Protein AF-A0A969X7M2-F1 (afdb_monomer_lite)

Foldseek 3Di:
DEFEAQPDPVVVCNVVVVCVVCVVLVHDDDYDHHFDPARDQVLLLVLLVCCLVVVDQEYEQPDDPRSLVSRVLSVLSSKDDDGSVCVPDDPSRDPPDDNHDYPYDDDVVCPPPVVVVVVVVSVVVVVD

Structure (mmCIF, N/CA/C/O backbone):
data_AF-A0A969X7M2-F1
#
_entry.id   AF-A0A969X7M2-F1
#
loop_
_atom_site.group_PDB
_atom_site.id
_atom_site.type_symbol
_atom_site.label_atom_id
_atom_site.label_alt_id
_atom_site.label_comp_id
_atom_site.label_asym_id
_atom_site.label_entity_id
_atom_site.label_seq_id
_atom_site.pdbx_PDB_ins_code
_atom_site.Cartn_x
_atom_site.Cartn_y
_atom_site.Cartn_z
_atom_site.occupancy
_atom_site.B_iso_or_equiv
_atom_site.auth_seq_id
_atom_site.auth_comp_id
_atom_site.auth_asym_id
_atom_site.auth_atom_id
_atom_site.pdbx_PDB_model_num
ATOM 1 N N . MET A 1 1 ? -7.667 -1.467 0.906 1.00 85.69 1 MET A N 1
ATOM 2 C CA . MET A 1 1 ? -6.517 -2.030 1.641 1.00 85.69 1 MET A CA 1
ATOM 3 C C . MET A 1 1 ? -5.677 -0.898 2.202 1.00 85.69 1 MET A C 1
ATOM 5 O O . MET A 1 1 ? -5.460 0.082 1.501 1.00 85.69 1 MET A O 1
ATOM 9 N N . VAL A 1 2 ? -5.231 -1.025 3.446 1.00 88.19 2 VAL A N 1
ATOM 10 C CA . VAL A 1 2 ? -4.268 -0.118 4.080 1.00 88.19 2 VAL A CA 1
ATOM 11 C C . VAL A 1 2 ? -2.876 -0.738 3.963 1.00 88.19 2 VAL A C 1
ATOM 13 O O . VAL A 1 2 ? -2.719 -1.923 4.238 1.00 88.19 2 VAL A O 1
ATOM 16 N N . ILE A 1 3 ? -1.888 0.043 3.538 1.00 88.81 3 ILE A N 1
ATOM 17 C CA . ILE A 1 3 ? -0.476 -0.336 3.436 1.00 88.81 3 ILE A CA 1
ATOM 18 C C . ILE A 1 3 ? 0.299 0.521 4.435 1.00 88.81 3 ILE A C 1
ATOM 20 O O . ILE A 1 3 ? 0.235 1.747 4.368 1.00 88.81 3 ILE A O 1
ATOM 24 N N . THR A 1 4 ? 0.993 -0.117 5.371 1.00 88.50 4 THR A N 1
ATOM 25 C CA . THR A 1 4 ? 1.705 0.528 6.481 1.00 88.50 4 THR A CA 1
ATOM 26 C C . THR A 1 4 ? 2.977 -0.240 6.820 1.00 88.50 4 THR A C 1
ATOM 28 O O . THR A 1 4 ? 3.152 -1.384 6.405 1.00 88.50 4 THR A O 1
ATOM 31 N N . ASP A 1 5 ? 3.858 0.370 7.601 1.00 86.56 5 ASP A N 1
ATOM 32 C CA . ASP A 1 5 ? 5.013 -0.303 8.178 1.00 86.56 5 ASP A CA 1
ATOM 33 C C . ASP A 1 5 ? 4.655 -1.035 9.486 1.00 86.56 5 ASP A C 1
ATOM 35 O O . ASP A 1 5 ? 3.642 -0.755 10.140 1.00 86.56 5 ASP A O 1
ATOM 39 N N . LYS A 1 6 ? 5.513 -1.984 9.872 1.00 73.81 6 LYS A N 1
ATOM 40 C CA . LYS A 1 6 ? 5.299 -2.902 11.006 1.00 73.81 6 LYS A CA 1
ATOM 41 C C . LYS A 1 6 ? 5.373 -2.214 12.373 1.00 73.81 6 LYS A C 1
ATOM 43 O O . LYS A 1 6 ? 4.859 -2.760 13.348 1.00 73.81 6 LYS A O 1
ATOM 48 N N . LYS A 1 7 ? 6.074 -1.078 12.482 1.00 66.75 7 LYS A N 1
ATOM 49 C CA . LYS A 1 7 ? 6.522 -0.516 13.770 1.00 66.75 7 LYS A CA 1
ATOM 50 C C . LYS A 1 7 ? 5.889 0.836 14.115 1.00 66.75 7 LYS A C 1
ATOM 52 O O . LYS A 1 7 ? 5.645 1.083 15.290 1.00 66.75 7 LYS A O 1
ATOM 57 N N . GLY A 1 8 ? 5.618 1.690 13.136 1.00 59.59 8 GLY A N 1
ATOM 58 C CA . GLY A 1 8 ? 5.380 3.119 13.331 1.00 59.59 8 GLY A CA 1
ATOM 59 C C . GLY A 1 8 ? 3.956 3.500 13.731 1.00 59.59 8 GLY A C 1
ATOM 60 O O . GLY A 1 8 ? 3.783 4.362 14.585 1.00 59.59 8 GLY A O 1
ATOM 61 N N . LEU A 1 9 ? 2.927 2.870 13.150 1.00 61.94 9 LEU A N 1
ATOM 62 C CA . LEU A 1 9 ? 1.533 3.347 13.296 1.00 61.94 9 LEU A CA 1
ATOM 63 C C . LEU A 1 9 ? 0.588 2.382 13.990 1.00 61.94 9 LEU A C 1
ATOM 65 O O . LEU A 1 9 ? -0.378 2.827 14.611 1.00 61.94 9 LEU A O 1
ATOM 69 N N . ILE A 1 10 ? 0.883 1.083 13.934 1.00 60.16 10 ILE A N 1
ATOM 70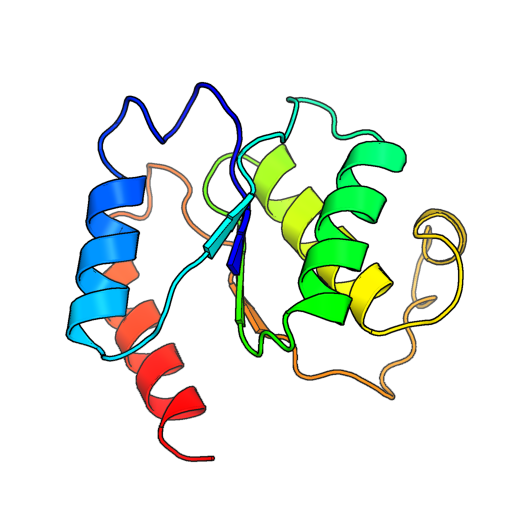 C CA . ILE A 1 10 ? 0.144 0.073 14.701 1.00 60.16 10 ILE A CA 1
ATOM 71 C C . ILE A 1 10 ? 0.320 0.343 16.201 1.00 60.16 10 ILE A C 1
ATOM 73 O O . ILE A 1 10 ? -0.641 0.284 16.956 1.00 60.16 10 ILE A O 1
ATOM 77 N N . GLN A 1 11 ? 1.523 0.740 16.632 1.00 56.41 11 GLN A N 1
ATOM 78 C CA . GLN A 1 11 ? 1.790 1.085 18.034 1.00 56.41 11 GLN A CA 1
ATOM 79 C C . GLN A 1 11 ? 1.201 2.441 18.454 1.00 56.41 11 GLN A C 1
ATOM 81 O O . GLN A 1 11 ? 1.004 2.676 19.642 1.00 56.41 11 GLN A O 1
ATOM 86 N N . ALA A 1 12 ? 0.905 3.325 17.498 1.00 64.31 12 ALA A N 1
ATOM 87 C CA . ALA A 1 12 ? 0.387 4.666 17.762 1.00 64.31 12 ALA A CA 1
ATOM 88 C C . ALA A 1 12 ? -1.154 4.733 17.839 1.00 64.31 12 ALA A C 1
ATOM 90 O O . ALA A 1 12 ? -1.695 5.817 18.039 1.00 64.31 12 ALA A O 1
ATOM 91 N N . GLY A 1 13 ? -1.877 3.620 17.632 1.00 70.31 13 GLY A N 1
ATOM 92 C CA . GLY A 1 13 ? -3.354 3.579 17.632 1.00 70.31 13 GLY A CA 1
ATOM 93 C C . GLY A 1 13 ? -4.019 4.292 16.441 1.00 70.31 13 GLY A C 1
ATOM 94 O O . GLY A 1 13 ? -5.246 4.399 16.355 1.00 70.31 13 GLY A O 1
ATOM 95 N N . ILE A 1 14 ? -3.220 4.784 15.490 1.00 76.81 14 ILE A N 1
ATOM 96 C CA . ILE A 1 14 ? -3.713 5.501 14.306 1.00 76.81 14 ILE A CA 1
ATOM 97 C C . ILE A 1 14 ? -4.367 4.520 13.331 1.00 76.81 14 ILE A C 1
ATOM 99 O O . ILE A 1 14 ? -5.404 4.841 12.750 1.00 76.81 14 ILE A O 1
ATOM 103 N N . LEU A 1 15 ? -3.804 3.313 13.183 1.00 79.62 15 LEU A N 1
ATOM 104 C CA . LEU A 1 15 ? -4.416 2.267 12.363 1.00 79.62 15 LEU A CA 1
ATOM 105 C C . LEU A 1 15 ? -5.824 1.932 12.869 1.00 79.62 15 LEU A C 1
ATOM 107 O O . LEU A 1 15 ? -6.757 1.919 12.072 1.00 79.62 15 LEU A O 1
ATOM 111 N N . ASP A 1 16 ? -5.987 1.755 14.180 1.00 81.94 16 ASP A N 1
ATOM 112 C CA . ASP A 1 16 ? -7.280 1.431 14.789 1.00 81.94 16 ASP A CA 1
ATOM 113 C C . ASP A 1 16 ? -8.316 2.530 14.539 1.00 81.94 16 ASP A C 1
ATOM 115 O O . ASP A 1 16 ? -9.474 2.239 14.236 1.00 81.94 16 ASP A O 1
ATOM 119 N N . THR A 1 17 ? -7.896 3.797 14.600 1.00 81.31 17 THR A N 1
ATOM 120 C CA . THR A 1 17 ? -8.762 4.949 14.305 1.00 81.31 17 THR A CA 1
ATOM 121 C C . THR A 1 17 ? -9.227 4.935 12.846 1.00 81.31 17 THR A C 1
ATOM 123 O O . THR A 1 17 ? -10.416 5.094 12.565 1.00 81.31 17 THR A O 1
ATOM 126 N N . VAL A 1 18 ? -8.302 4.708 11.908 1.00 80.06 18 VAL A N 1
ATOM 127 C CA . VAL A 1 18 ? -8.607 4.632 10.471 1.00 80.06 18 VAL A CA 1
ATOM 128 C C . VAL A 1 18 ? -9.507 3.436 10.163 1.00 80.06 18 VAL A C 1
ATOM 130 O O . VAL A 1 18 ? -10.500 3.583 9.451 1.00 80.06 18 VAL A O 1
ATOM 133 N N . GLU A 1 19 ? -9.198 2.260 10.708 1.00 82.12 19 GLU A N 1
ATOM 134 C CA . GLU A 1 19 ? -10.023 1.068 10.531 1.00 82.12 19 GLU A CA 1
ATOM 135 C C . GLU A 1 19 ? -11.427 1.253 11.092 1.00 82.12 19 GLU A C 1
ATOM 137 O O . GLU A 1 19 ? -12.390 0.856 10.442 1.00 82.12 19 GLU A O 1
ATOM 142 N N . SER A 1 20 ? -11.548 1.837 12.285 1.00 84.19 20 SER A N 1
ATOM 143 C CA . SER A 1 20 ? -12.842 2.064 12.931 1.00 84.19 20 SER A CA 1
ATOM 144 C C . SER A 1 20 ? -13.690 3.025 12.108 1.00 84.19 20 SER A C 1
ATOM 146 O O . SER A 1 20 ? -14.827 2.697 11.787 1.00 84.19 20 SER A O 1
ATOM 148 N N . SER A 1 21 ? -13.113 4.141 11.653 1.00 81.69 21 SER A N 1
ATOM 149 C CA . SER A 1 21 ? -13.818 5.105 10.800 1.00 81.69 21 SER A CA 1
ATOM 150 C C . SER A 1 21 ? -14.280 4.486 9.473 1.00 81.69 21 SER A C 1
ATOM 152 O O . SER A 1 21 ? -15.409 4.707 9.034 1.00 81.69 21 SER A O 1
ATOM 154 N N . LEU A 1 22 ? -13.444 3.654 8.844 1.00 80.62 22 LEU A N 1
ATOM 155 C CA . LEU A 1 22 ? -13.815 2.942 7.617 1.00 80.62 22 LEU A CA 1
ATOM 156 C C . LEU A 1 22 ? -14.900 1.885 7.867 1.00 80.62 22 LEU A C 1
ATOM 158 O O . LEU A 1 22 ? -15.835 1.780 7.073 1.00 80.62 22 LEU A O 1
ATOM 162 N N . LYS A 1 23 ? -14.819 1.142 8.977 1.00 84.12 23 LYS A N 1
ATOM 163 C CA . LYS A 1 23 ? -15.842 0.167 9.386 1.00 84.12 23 LYS A CA 1
ATOM 164 C C . LYS A 1 23 ? -17.182 0.848 9.673 1.00 84.12 23 LYS A C 1
ATOM 166 O O . LYS A 1 23 ? -18.209 0.346 9.226 1.00 84.12 23 LYS A O 1
ATOM 171 N N . GLU A 1 24 ? -17.181 1.999 10.346 1.00 85.62 24 GLU A N 1
ATOM 172 C CA . GLU A 1 24 ? -18.378 2.820 10.585 1.00 85.62 24 GLU A CA 1
ATOM 173 C C . GLU A 1 24 ? -19.017 3.308 9.278 1.00 85.62 24 GLU A C 1
ATOM 175 O O . GLU A 1 24 ? -20.240 3.343 9.160 1.00 85.62 24 GLU A O 1
ATOM 180 N N . ALA A 1 25 ? -18.204 3.606 8.262 1.00 82.12 25 ALA A N 1
ATOM 181 C CA . ALA A 1 25 ? -18.670 3.933 6.916 1.00 82.12 25 ALA A CA 1
ATOM 182 C C . ALA A 1 25 ? -19.120 2.703 6.093 1.00 82.12 25 ALA A C 1
ATOM 184 O O . ALA A 1 25 ? -19.465 2.845 4.919 1.00 82.12 25 ALA A O 1
ATOM 185 N N . GLY A 1 26 ? -19.105 1.495 6.669 1.00 84.69 26 GLY A N 1
ATOM 186 C CA . GLY A 1 26 ? -19.482 0.251 5.990 1.00 84.69 26 GLY A CA 1
ATOM 187 C C . GLY A 1 26 ? -18.430 -0.277 5.008 1.00 84.69 26 GLY A C 1
ATOM 188 O O . GLY A 1 26 ? -18.744 -1.107 4.154 1.00 84.69 26 GLY A O 1
ATOM 189 N N . ILE A 1 27 ? -17.184 0.192 5.101 1.00 81.75 27 ILE A N 1
ATOM 190 C CA . ILE A 1 27 ? -16.086 -0.193 4.212 1.00 81.75 27 ILE A CA 1
ATOM 191 C C . ILE A 1 27 ? -15.239 -1.270 4.896 1.00 81.75 27 ILE A C 1
ATOM 193 O O . ILE A 1 27 ? -14.627 -1.037 5.937 1.00 81.75 27 ILE A O 1
ATOM 197 N N . ALA A 1 28 ? -15.161 -2.455 4.288 1.00 83.75 28 ALA A N 1
ATOM 198 C CA . ALA A 1 28 ? -14.272 -3.517 4.752 1.00 83.75 28 ALA A CA 1
ATOM 199 C C . ALA A 1 28 ? -12.798 -3.143 4.517 1.00 83.75 28 ALA A C 1
ATOM 201 O O . ALA A 1 28 ? -12.418 -2.685 3.434 1.00 83.75 28 ALA A O 1
ATOM 202 N N . VAL A 1 29 ? -11.960 -3.366 5.531 1.00 83.69 29 VAL A N 1
ATOM 203 C CA . VAL A 1 29 ? -10.539 -3.003 5.510 1.00 83.69 29 VAL A CA 1
ATOM 204 C C . VAL A 1 29 ? -9.673 -4.235 5.726 1.00 83.69 29 VAL A C 1
ATOM 206 O O . VAL A 1 29 ? -9.876 -4.998 6.664 1.00 83.69 29 VAL A O 1
ATOM 209 N N . ASN A 1 30 ? -8.670 -4.384 4.865 1.00 90.06 30 ASN A N 1
ATOM 210 C CA . ASN A 1 30 ? -7.560 -5.313 5.032 1.00 90.06 30 ASN A CA 1
ATOM 211 C C . ASN A 1 30 ? -6.265 -4.513 5.122 1.00 90.06 30 ASN A C 1
ATOM 213 O O . ASN A 1 30 ? -6.142 -3.478 4.455 1.00 90.06 30 ASN A O 1
ATOM 217 N N . VAL A 1 31 ? -5.303 -5.022 5.886 1.00 89.19 31 VAL A N 1
ATOM 218 C CA . VAL A 1 31 ? -4.030 -4.352 6.158 1.00 89.19 31 VAL A CA 1
ATOM 219 C C . VAL A 1 31 ? -2.869 -5.181 5.622 1.00 89.19 31 VAL A C 1
ATOM 221 O O . VAL A 1 31 ? -2.808 -6.390 5.830 1.00 89.19 31 VAL A O 1
ATOM 224 N N . PHE A 1 32 ? -1.940 -4.507 4.955 1.00 91.12 32 PHE A N 1
ATOM 225 C CA . PHE A 1 32 ? -0.598 -4.983 4.664 1.00 91.12 32 PHE A CA 1
ATOM 226 C C . PHE A 1 32 ? 0.376 -4.145 5.493 1.00 91.12 32 PHE A C 1
ATOM 228 O O . PHE A 1 32 ? 0.478 -2.938 5.288 1.00 91.12 32 PHE A O 1
ATOM 23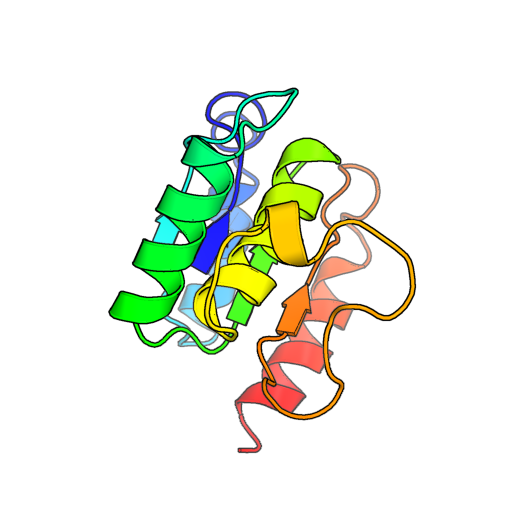5 N N . SER A 1 33 ? 1.045 -4.765 6.461 1.00 90.62 33 SER A N 1
ATOM 236 C CA . SER A 1 33 ? 1.885 -4.068 7.442 1.00 90.62 33 SER A CA 1
ATOM 237 C C . SER A 1 33 ? 3.380 -4.343 7.289 1.00 90.62 33 SER A C 1
ATOM 239 O O . SER A 1 33 ? 4.164 -3.955 8.148 1.00 90.62 33 SER A O 1
ATOM 241 N N . ASP A 1 34 ? 3.795 -5.034 6.227 1.00 89.31 34 ASP A N 1
ATOM 242 C CA . ASP A 1 34 ? 5.180 -5.487 6.063 1.00 89.31 34 ASP A CA 1
ATOM 243 C C . ASP A 1 34 ? 6.020 -4.535 5.206 1.00 89.31 34 ASP A C 1
ATOM 245 O O . ASP A 1 34 ? 6.800 -4.975 4.373 1.00 89.31 34 ASP A O 1
ATOM 249 N N . VAL A 1 35 ? 5.814 -3.223 5.365 1.00 90.19 35 VAL A N 1
ATOM 250 C CA . VAL A 1 35 ? 6.625 -2.211 4.676 1.00 90.19 35 VAL A CA 1
ATOM 251 C C . VAL A 1 35 ? 7.861 -1.868 5.502 1.00 90.19 35 VAL A C 1
ATOM 253 O O . VAL A 1 35 ? 7.759 -1.426 6.648 1.00 90.19 35 VAL A O 1
ATOM 256 N N . GLU A 1 36 ? 9.035 -2.047 4.908 1.00 88.25 36 GLU A N 1
ATOM 257 C CA . GLU A 1 36 ? 10.317 -1.567 5.419 1.00 88.25 36 GLU A CA 1
ATOM 258 C C . GLU A 1 36 ? 10.606 -0.092 5.052 1.00 88.25 36 GLU A C 1
ATOM 260 O O . GLU A 1 36 ? 10.022 0.463 4.122 1.00 88.25 36 GLU A O 1
ATOM 265 N N . GLU A 1 37 ? 11.533 0.562 5.772 1.00 82.25 37 GLU A N 1
ATOM 266 C CA . GLU A 1 37 ? 11.903 1.978 5.548 1.00 82.25 37 GLU A CA 1
ATOM 267 C C . GLU A 1 37 ? 12.363 2.272 4.114 1.00 82.25 37 GLU A C 1
ATOM 269 O O . GLU A 1 37 ? 12.103 3.354 3.594 1.00 82.25 37 GLU A O 1
ATOM 274 N N . ASN A 1 38 ? 13.027 1.325 3.457 1.00 84.12 38 ASN A N 1
ATOM 27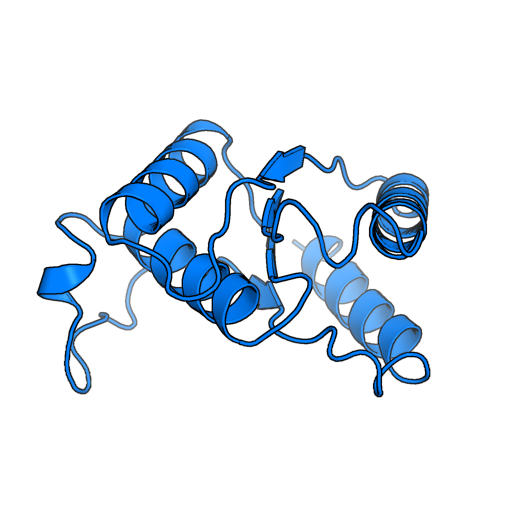5 C CA . ASN A 1 38 ? 13.381 1.434 2.049 1.00 84.12 38 ASN A CA 1
ATOM 276 C C . ASN A 1 38 ? 12.773 0.240 1.305 1.00 84.12 38 ASN A C 1
ATOM 278 O O . ASN A 1 38 ? 13.414 -0.813 1.255 1.00 84.12 38 ASN A O 1
ATOM 282 N N . PRO A 1 39 ? 11.525 0.367 0.817 1.00 85.69 39 PRO A N 1
ATOM 283 C CA . PRO A 1 39 ? 10.755 -0.762 0.331 1.00 85.69 39 PRO A CA 1
ATOM 284 C C . PRO A 1 39 ? 11.425 -1.392 -0.884 1.00 85.69 39 PRO A C 1
ATOM 286 O O . PRO A 1 39 ? 11.729 -0.734 -1.880 1.00 85.69 39 PRO A O 1
ATOM 289 N N . SER A 1 40 ? 11.641 -2.693 -0.782 1.00 91.62 40 SER A N 1
ATOM 290 C CA . SER A 1 40 ? 12.146 -3.546 -1.837 1.00 91.62 40 SER A CA 1
ATOM 291 C C . SER A 1 40 ? 11.102 -3.740 -2.937 1.00 91.62 40 SER A C 1
ATOM 293 O O . SER A 1 40 ? 9.891 -3.562 -2.752 1.00 91.62 40 SER A O 1
ATOM 295 N N . VAL A 1 41 ? 11.584 -4.140 -4.112 1.00 90.69 41 VAL A N 1
ATOM 296 C CA . VAL A 1 41 ? 10.728 -4.483 -5.253 1.00 90.69 41 VAL A CA 1
ATOM 297 C C . VAL A 1 41 ? 9.803 -5.644 -4.877 1.00 90.69 41 VAL A C 1
ATOM 299 O O . VAL A 1 41 ? 8.626 -5.647 -5.233 1.00 90.69 41 VAL A O 1
ATOM 302 N N . GLU A 1 42 ? 10.311 -6.592 -4.098 1.00 93.19 42 GLU A N 1
ATOM 303 C CA . GLU A 1 42 ? 9.598 -7.751 -3.582 1.00 93.19 42 GLU A CA 1
ATOM 304 C C . GLU A 1 42 ? 8.424 -7.344 -2.683 1.00 93.19 42 GLU A C 1
ATOM 306 O O . GLU A 1 42 ? 7.315 -7.847 -2.874 1.00 93.19 42 GLU A O 1
ATOM 311 N N . THR A 1 43 ? 8.624 -6.395 -1.763 1.00 92.69 43 THR A N 1
ATOM 312 C CA . THR A 1 43 ? 7.560 -5.876 -0.886 1.00 92.69 43 THR A CA 1
ATOM 313 C C . THR A 1 43 ? 6.455 -5.191 -1.689 1.00 92.69 43 THR A C 1
ATOM 315 O O . THR A 1 43 ? 5.266 -5.449 -1.474 1.00 92.69 43 THR A O 1
ATOM 318 N N . VAL A 1 44 ? 6.827 -4.369 -2.673 1.00 91.06 44 VAL A N 1
ATOM 319 C CA . VAL A 1 44 ? 5.870 -3.720 -3.581 1.00 91.06 44 VAL A CA 1
ATOM 320 C C . VAL A 1 44 ? 5.059 -4.752 -4.364 1.00 91.06 44 VAL A C 1
ATOM 322 O O . VAL A 1 44 ? 3.838 -4.623 -4.478 1.00 91.06 44 VAL A O 1
ATOM 325 N N . HIS A 1 45 ? 5.716 -5.785 -4.892 1.00 91.62 45 HIS A N 1
ATOM 326 C CA . HIS A 1 45 ? 5.056 -6.861 -5.632 1.00 91.62 45 HIS A CA 1
ATOM 327 C C . HIS A 1 45 ? 4.139 -7.698 -4.749 1.00 91.62 45 HIS A C 1
ATOM 329 O O . HIS A 1 45 ? 3.021 -8.006 -5.157 1.00 91.62 45 HIS A O 1
ATOM 335 N N . ALA A 1 46 ? 4.555 -8.013 -3.524 1.00 93.94 46 ALA A N 1
ATOM 336 C CA . ALA A 1 46 ? 3.723 -8.727 -2.564 1.00 93.94 46 ALA A CA 1
ATOM 337 C C . ALA A 1 46 ? 2.431 -7.951 -2.260 1.00 93.94 46 ALA A C 1
ATOM 339 O O . ALA A 1 46 ? 1.335 -8.515 -2.334 1.00 93.94 46 ALA A O 1
ATOM 340 N N . ALA A 1 47 ? 2.539 -6.645 -1.998 1.00 91.69 47 ALA A N 1
ATOM 341 C CA . ALA A 1 47 ? 1.381 -5.778 -1.809 1.00 91.69 47 ALA A CA 1
ATOM 342 C C . ALA A 1 47 ? 0.521 -5.680 -3.086 1.00 91.69 47 ALA A C 1
ATOM 344 O O . ALA A 1 47 ? -0.702 -5.797 -3.017 1.00 91.69 47 ALA A O 1
ATOM 345 N N . GLY A 1 48 ? 1.141 -5.526 -4.260 1.00 90.62 48 GLY A N 1
ATOM 346 C CA . GLY A 1 48 ? 0.452 -5.450 -5.554 1.00 90.62 48 GLY A CA 1
ATOM 347 C C . GLY A 1 48 ? -0.343 -6.714 -5.893 1.00 90.62 48 GLY A C 1
ATOM 348 O O . GLY A 1 48 ? -1.495 -6.635 -6.321 1.00 90.62 48 GLY A O 1
ATOM 349 N N . GLU A 1 49 ? 0.219 -7.891 -5.631 1.00 91.44 49 GLU A N 1
ATOM 350 C CA . GLU A 1 49 ? -0.453 -9.176 -5.841 1.00 91.44 49 GLU A CA 1
ATOM 351 C C . GLU A 1 49 ? -1.633 -9.376 -4.886 1.00 91.44 49 GLU A C 1
ATOM 353 O O . GLU A 1 49 ? -2.686 -9.876 -5.291 1.00 91.44 49 GLU A O 1
ATOM 358 N N . LEU A 1 50 ? -1.504 -8.946 -3.627 1.00 91.69 50 LEU A N 1
ATOM 359 C CA . LEU A 1 50 ? -2.628 -8.942 -2.690 1.00 91.69 50 LEU A CA 1
ATOM 360 C C . LEU A 1 50 ? -3.741 -8.004 -3.159 1.00 91.69 50 LEU A C 1
ATOM 362 O O . LEU A 1 50 ? -4.916 -8.379 -3.114 1.00 91.69 50 LEU A O 1
ATOM 366 N N . LEU A 1 51 ? -3.383 -6.815 -3.649 1.00 88.88 51 LEU A N 1
ATOM 367 C CA . LEU A 1 51 ? -4.339 -5.852 -4.190 1.00 88.88 51 LEU A CA 1
ATOM 368 C C . LEU A 1 51 ? -5.109 -6.426 -5.382 1.00 88.88 51 LEU A C 1
ATOM 370 O O . LEU A 1 51 ? -6.339 -6.356 -5.426 1.00 88.88 51 LEU A O 1
ATOM 374 N N . LYS A 1 52 ? -4.381 -7.053 -6.306 1.00 87.25 52 LYS A N 1
ATOM 375 C CA . LYS A 1 52 ? -4.924 -7.684 -7.508 1.00 87.25 52 LYS A CA 1
ATOM 376 C C . LYS A 1 52 ? -5.864 -8.845 -7.186 1.00 87.25 52 LYS A C 1
ATOM 378 O O . LYS A 1 52 ? -6.929 -8.951 -7.788 1.00 87.25 52 LYS A O 1
ATOM 383 N N . LYS A 1 53 ? -5.502 -9.696 -6.221 1.00 88.88 53 LYS A N 1
ATOM 384 C CA . LYS A 1 53 ? -6.315 -10.855 -5.807 1.00 88.88 53 LYS A CA 1
ATOM 385 C C . LYS A 1 53 ? -7.553 -10.462 -5.009 1.00 88.88 53 LYS A C 1
ATOM 387 O O . LYS A 1 53 ? -8.581 -11.119 -5.129 1.00 88.88 53 LYS A O 1
ATOM 392 N N . GLY A 1 54 ? -7.460 -9.418 -4.187 1.00 83.31 54 GLY A N 1
ATOM 393 C CA . GLY A 1 54 ? -8.545 -9.027 -3.287 1.00 83.31 54 GLY A CA 1
ATOM 394 C C . GLY A 1 54 ? -9.601 -8.106 -3.897 1.00 83.31 54 GLY A C 1
ATOM 395 O O . GLY A 1 54 ? -10.572 -7.793 -3.216 1.00 83.31 54 GLY A O 1
ATOM 396 N N . GLY A 1 55 ? -9.438 -7.661 -5.149 1.00 80.00 55 GLY A N 1
ATOM 397 C CA . GLY A 1 55 ? -10.442 -6.836 -5.834 1.00 80.00 55 GLY A CA 1
ATOM 398 C C . GLY A 1 55 ? -10.701 -5.485 -5.154 1.00 80.00 55 GLY A C 1
ATOM 399 O O . GLY A 1 55 ? -11.823 -4.976 -5.180 1.00 80.00 55 GLY A O 1
ATOM 400 N N . TYR A 1 56 ? -9.686 -4.912 -4.503 1.00 80.81 56 TYR A N 1
ATOM 401 C CA . TYR A 1 56 ? -9.831 -3.657 -3.768 1.00 80.81 56 TYR A CA 1
ATOM 402 C C . TYR A 1 56 ? -10.031 -2.469 -4.716 1.00 80.81 56 TYR A C 1
ATOM 404 O O . TYR A 1 56 ? -9.364 -2.354 -5.738 1.00 80.81 56 TYR A O 1
ATOM 412 N N . LYS A 1 57 ? -10.912 -1.538 -4.332 1.00 73.25 57 LYS A N 1
ATOM 413 C CA . LYS A 1 57 ? -11.152 -0.275 -5.062 1.00 73.25 57 LYS A CA 1
ATOM 414 C C . LYS A 1 57 ? -10.364 0.918 -4.503 1.00 73.25 57 LYS A C 1
ATOM 416 O O . LYS A 1 57 ? -10.217 1.939 -5.169 1.00 73.25 57 LYS A O 1
ATOM 421 N N . LEU A 1 58 ? -9.873 0.792 -3.270 1.00 78.19 58 LEU A N 1
ATOM 422 C CA . LEU A 1 58 ? -9.209 1.856 -2.519 1.00 78.19 58 LEU A CA 1
ATOM 423 C C . LEU A 1 58 ? -7.933 1.322 -1.871 1.00 78.19 58 LEU A C 1
ATOM 425 O O . LEU A 1 58 ? -7.960 0.272 -1.213 1.00 78.19 58 LEU A O 1
ATOM 429 N N . VAL A 1 59 ? -6.844 2.076 -2.015 1.00 81.81 59 VAL A N 1
ATOM 430 C CA . VAL A 1 59 ? -5.577 1.821 -1.324 1.00 81.81 59 VAL 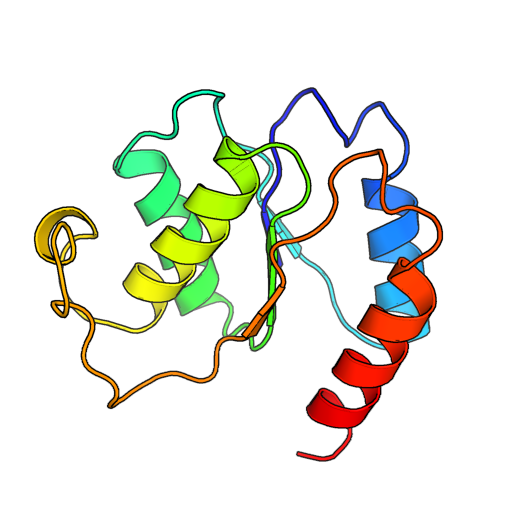A CA 1
ATOM 431 C C . VAL A 1 59 ? -5.185 3.043 -0.519 1.00 81.81 59 VAL A C 1
ATOM 433 O O . VAL A 1 59 ? -5.183 4.163 -1.025 1.00 81.81 59 VAL A O 1
ATOM 436 N N . ILE A 1 60 ? -4.853 2.821 0.745 1.00 83.81 60 ILE A N 1
ATOM 437 C CA . ILE A 1 60 ? -4.455 3.873 1.673 1.00 83.81 60 ILE A CA 1
ATOM 438 C C . ILE A 1 60 ? -3.020 3.587 2.090 1.00 83.81 60 ILE A C 1
ATOM 440 O O . ILE A 1 60 ? -2.758 2.554 2.700 1.00 83.81 60 ILE A O 1
ATOM 444 N N . GLY A 1 61 ? -2.100 4.488 1.749 1.00 85.44 61 GLY A N 1
ATOM 445 C CA . GLY A 1 61 ? -0.748 4.471 2.300 1.00 85.44 61 GLY A CA 1
ATOM 446 C C . GLY A 1 61 ? -0.763 5.179 3.648 1.00 85.44 61 GLY A C 1
ATOM 447 O O . GLY A 1 61 ? -0.953 6.394 3.696 1.00 85.44 61 GLY A O 1
ATOM 448 N N . LEU A 1 62 ? -0.607 4.422 4.729 1.00 83.31 62 LEU A N 1
ATOM 449 C CA . LEU A 1 62 ? -0.627 4.924 6.096 1.00 83.31 62 LEU A CA 1
ATOM 450 C C . LEU A 1 62 ? 0.814 4.955 6.620 1.00 83.31 62 LEU A C 1
ATOM 452 O O . LEU A 1 62 ? 1.423 3.906 6.810 1.00 83.31 62 LEU A O 1
ATOM 456 N N . GLY A 1 63 ? 1.367 6.158 6.807 1.00 79.75 63 GLY A N 1
ATOM 457 C CA . GLY A 1 63 ? 2.680 6.362 7.421 1.00 79.75 63 GLY A CA 1
ATOM 458 C C . GLY A 1 63 ? 3.632 7.278 6.689 1.00 79.75 63 GLY A C 1
ATOM 459 O O . GLY A 1 63 ? 3.214 8.232 6.040 1.00 79.75 63 GLY A O 1
ATOM 460 N N . GLY A 1 64 ? 4.926 6.997 6.856 1.00 78.88 64 GLY A N 1
ATOM 461 C CA . GLY A 1 64 ? 6.002 7.741 6.208 1.00 78.88 64 GLY A CA 1
ATOM 462 C C . GLY A 1 64 ? 6.043 7.543 4.689 1.00 78.88 64 GLY A C 1
ATOM 463 O O . GLY A 1 64 ? 5.236 6.812 4.108 1.00 78.88 64 GLY A O 1
ATOM 464 N N . GLY A 1 65 ? 7.029 8.178 4.045 1.00 79.12 65 GLY A N 1
ATOM 465 C CA . GLY A 1 65 ? 7.213 8.122 2.588 1.00 79.12 65 GLY A CA 1
ATOM 466 C C . GLY A 1 65 ? 7.255 6.693 2.041 1.00 79.12 65 GLY A C 1
ATOM 467 O O . GLY A 1 65 ? 6.599 6.403 1.049 1.00 79.12 65 GLY A O 1
ATOM 468 N N . SER A 1 66 ? 7.899 5.777 2.759 1.00 85.56 66 SER A N 1
ATOM 469 C CA . SER A 1 66 ? 8.026 4.357 2.416 1.00 85.56 66 SER A CA 1
ATOM 470 C C . SER A 1 66 ? 6.673 3.660 2.243 1.00 85.56 66 SER A C 1
ATOM 472 O O . SER A 1 66 ? 6.429 3.020 1.219 1.00 85.56 66 SER A O 1
ATOM 474 N N . SER A 1 67 ? 5.748 3.828 3.195 1.00 86.81 67 SER A N 1
ATOM 475 C CA . SER A 1 67 ? 4.392 3.259 3.130 1.00 86.81 67 SER A CA 1
ATOM 476 C C . SER A 1 67 ? 3.572 3.877 2.002 1.00 86.81 67 SER A C 1
ATOM 478 O O . SER A 1 67 ? 2.859 3.174 1.283 1.00 86.81 67 SER A O 1
ATOM 480 N N . ILE A 1 68 ? 3.690 5.194 1.820 1.00 84.06 68 ILE A N 1
ATOM 481 C CA . ILE A 1 68 ? 2.979 5.930 0.772 1.00 84.06 68 ILE A CA 1
ATOM 482 C C . ILE A 1 68 ? 3.466 5.506 -0.618 1.00 84.06 68 ILE A C 1
ATOM 484 O O . ILE A 1 68 ? 2.651 5.258 -1.508 1.00 84.06 68 ILE A O 1
ATOM 488 N N . ASP A 1 69 ? 4.775 5.403 -0.814 1.00 82.94 69 ASP A N 1
ATOM 489 C CA . ASP A 1 69 ? 5.356 5.043 -2.102 1.00 82.94 69 ASP A CA 1
ATOM 490 C C . ASP A 1 69 ? 5.145 3.562 -2.408 1.00 82.94 69 ASP A C 1
ATOM 492 O O . ASP A 1 69 ? 4.761 3.233 -3.530 1.00 82.94 69 ASP A O 1
ATOM 496 N N . THR A 1 70 ? 5.214 2.682 -1.404 1.00 89.00 70 THR A N 1
ATOM 497 C CA . THR A 1 70 ? 4.782 1.283 -1.558 1.00 89.00 70 THR A CA 1
ATOM 498 C C . THR A 1 70 ? 3.324 1.220 -2.007 1.00 89.00 70 THR A C 1
ATOM 500 O O . THR A 1 70 ? 3.011 0.502 -2.952 1.00 89.00 70 THR A O 1
ATOM 503 N N . ALA A 1 71 ? 2.424 2.006 -1.407 1.00 86.69 71 ALA A N 1
ATOM 504 C CA . ALA A 1 71 ? 1.013 2.014 -1.785 1.00 86.69 71 ALA A CA 1
ATOM 505 C C . ALA A 1 71 ? 0.764 2.467 -3.233 1.00 86.69 71 ALA A C 1
ATOM 507 O O . ALA A 1 71 ? -0.109 1.915 -3.909 1.00 86.69 71 ALA A O 1
ATOM 508 N N . LYS A 1 72 ? 1.526 3.450 -3.727 1.00 83.88 72 LYS A N 1
ATOM 509 C CA . LYS A 1 72 ? 1.469 3.896 -5.131 1.00 83.88 72 LYS A CA 1
ATOM 510 C C . LYS A 1 72 ? 2.045 2.848 -6.079 1.00 83.88 72 LYS A C 1
ATOM 512 O O . LYS A 1 72 ? 1.443 2.517 -7.092 1.00 83.88 72 LYS A O 1
ATOM 517 N N . CYS A 1 73 ? 3.215 2.311 -5.764 1.00 84.94 73 CYS A N 1
ATOM 518 C CA . CYS A 1 73 ? 3.875 1.335 -6.618 1.00 84.94 73 CYS A CA 1
ATOM 519 C C . CYS A 1 73 ? 3.075 0.026 -6.683 1.00 84.94 73 CYS A C 1
ATOM 521 O O . CYS A 1 73 ? 2.839 -0.510 -7.764 1.00 84.94 73 CYS A O 1
ATOM 523 N N . ALA A 1 74 ? 2.557 -0.440 -5.547 1.00 88.81 74 ALA A N 1
ATOM 524 C CA . ALA A 1 74 ? 1.687 -1.606 -5.480 1.00 88.81 74 ALA A CA 1
ATOM 525 C C . ALA A 1 74 ? 0.390 -1.386 -6.268 1.00 88.81 74 ALA A C 1
ATOM 527 O O . ALA A 1 74 ? -0.110 -2.322 -6.893 1.00 88.81 74 ALA A O 1
ATOM 528 N N . SER A 1 75 ? -0.143 -0.154 -6.298 1.00 84.81 75 SER A N 1
ATOM 529 C CA . SER A 1 75 ? -1.321 0.143 -7.110 1.00 84.81 75 SER A CA 1
ATOM 530 C C . SER A 1 75 ? -1.038 0.068 -8.604 1.00 84.81 75 SER A C 1
ATOM 532 O O . SER A 1 75 ? -1.863 -0.470 -9.339 1.00 84.81 75 SER A O 1
ATOM 534 N N . ILE A 1 76 ? 0.144 0.492 -9.053 1.00 84.56 76 ILE A N 1
ATOM 535 C CA . ILE A 1 76 ? 0.590 0.317 -10.442 1.00 84.56 76 ILE A CA 1
ATOM 536 C C . ILE A 1 76 ? 0.723 -1.173 -10.782 1.00 84.56 76 ILE A C 1
ATOM 538 O O . ILE A 1 76 ? 0.153 -1.610 -11.782 1.00 84.56 76 ILE A O 1
ATOM 542 N N . VAL A 1 77 ? 1.395 -1.964 -9.938 1.00 86.50 77 VAL A N 1
ATOM 543 C CA . VAL A 1 77 ? 1.584 -3.416 -10.145 1.00 86.50 77 VAL A CA 1
ATOM 544 C C . VAL A 1 77 ? 0.254 -4.168 -10.189 1.00 86.50 77 VAL A C 1
ATOM 546 O O . VAL A 1 77 ? 0.061 -5.060 -11.011 1.00 86.50 77 VAL A O 1
ATOM 549 N N . ALA A 1 78 ? -0.701 -3.802 -9.334 1.00 86.94 78 ALA A N 1
ATOM 550 C CA . ALA A 1 78 ? -2.004 -4.462 -9.298 1.00 86.94 78 ALA A CA 1
ATOM 551 C C . ALA A 1 78 ? -2.821 -4.249 -10.583 1.00 86.94 78 ALA A C 1
ATOM 553 O O . ALA A 1 78 ? -3.714 -5.037 -10.899 1.00 86.94 78 ALA A O 1
ATOM 554 N N . THR A 1 79 ? -2.531 -3.169 -11.308 1.00 82.12 79 THR A N 1
ATOM 555 C CA . THR A 1 79 ? -3.392 -2.628 -12.361 1.00 82.12 79 THR A CA 1
ATOM 556 C C . THR A 1 79 ? -2.784 -2.683 -13.753 1.00 82.12 79 THR A C 1
ATOM 558 O O . THR A 1 79 ? -3.502 -2.581 -14.749 1.00 82.12 79 THR A O 1
ATOM 561 N N . ASN A 1 80 ? -1.474 -2.897 -13.828 1.00 82.00 80 ASN A N 1
ATOM 562 C CA . ASN A 1 80 ? -0.719 -2.974 -15.062 1.00 82.00 80 ASN A CA 1
ATOM 563 C C . ASN A 1 80 ? 0.081 -4.287 -15.112 1.00 82.00 80 ASN A C 1
ATOM 565 O O . ASN A 1 80 ? 0.473 -4.818 -14.075 1.00 82.00 80 ASN A O 1
ATOM 569 N N . PRO A 1 81 ? 0.319 -4.853 -16.306 1.00 80.12 81 PRO A N 1
ATOM 570 C CA . PRO A 1 81 ? 1.195 -6.012 -16.452 1.00 80.12 81 PRO A CA 1
ATOM 571 C C . PRO A 1 81 ? 2.671 -5.634 -16.225 1.00 80.12 81 PRO A C 1
ATOM 573 O O . PRO A 1 81 ? 3.044 -4.476 -16.382 1.00 80.12 81 PRO A O 1
ATOM 576 N N . GLY A 1 82 ? 3.530 -6.611 -15.940 1.00 84.12 82 GLY A N 1
ATOM 577 C CA . GLY A 1 82 ? 4.981 -6.400 -15.820 1.00 84.12 82 GLY A CA 1
ATOM 578 C C . GLY A 1 82 ? 5.462 -6.119 -14.396 1.00 84.12 82 GLY A C 1
ATOM 579 O O . GLY A 1 82 ? 4.730 -6.308 -13.424 1.00 84.12 82 GLY A O 1
ATOM 580 N N . SER A 1 83 ? 6.728 -5.724 -14.276 1.00 83.75 83 SER A N 1
ATOM 581 C CA . SER A 1 83 ? 7.376 -5.398 -13.007 1.00 83.75 83 SER A CA 1
ATOM 582 C C . SER A 1 83 ? 7.260 -3.914 -12.683 1.00 83.75 83 SER A C 1
ATOM 584 O O . SER A 1 83 ? 7.233 -3.084 -13.585 1.00 83.75 83 SER A O 1
ATOM 586 N N . ILE A 1 84 ? 7.277 -3.542 -11.397 1.00 82.12 84 ILE A N 1
ATOM 587 C CA . ILE A 1 84 ? 7.332 -2.126 -11.002 1.00 82.12 84 ILE A CA 1
ATOM 588 C C . ILE A 1 84 ? 8.541 -1.391 -11.606 1.00 82.12 84 ILE A C 1
ATOM 590 O O . ILE A 1 84 ? 8.435 -0.219 -11.954 1.00 82.12 84 ILE A O 1
ATOM 594 N N . ILE A 1 85 ? 9.658 -2.097 -11.805 1.00 82.81 85 ILE A N 1
ATOM 595 C CA . ILE A 1 85 ? 10.885 -1.560 -12.413 1.00 82.81 85 ILE A CA 1
ATOM 596 C C . ILE A 1 85 ? 10.626 -1.086 -13.854 1.00 82.81 85 ILE A C 1
ATOM 598 O O . ILE A 1 85 ? 11.199 -0.095 -14.303 1.00 82.81 85 ILE A O 1
ATOM 602 N N . ASP A 1 86 ? 9.699 -1.726 -14.573 1.00 76.31 86 ASP A N 1
ATOM 603 C CA . ASP A 1 86 ? 9.350 -1.334 -15.944 1.00 76.31 86 ASP A CA 1
ATOM 604 C C . ASP A 1 86 ? 8.716 0.066 -15.989 1.00 76.31 86 ASP A C 1
ATOM 606 O O . ASP A 1 86 ? 8.799 0.764 -17.003 1.00 76.31 86 ASP A O 1
ATOM 610 N N . TYR A 1 87 ? 8.140 0.501 -14.866 1.00 76.50 87 TYR A N 1
ATOM 611 C CA . TYR A 1 87 ? 7.498 1.799 -14.684 1.00 76.50 87 TYR A CA 1
ATOM 612 C C . TYR A 1 87 ? 8.430 2.862 -14.096 1.00 76.50 87 TYR A C 1
ATOM 614 O O . TYR A 1 87 ? 8.011 4.007 -13.920 1.00 76.50 87 TYR A O 1
ATOM 622 N N . GLU A 1 88 ? 9.700 2.530 -13.855 1.00 73.06 88 GLU A N 1
ATOM 623 C CA . GLU A 1 88 ? 10.705 3.496 -13.430 1.00 73.06 88 GLU A CA 1
ATOM 624 C C . GLU A 1 88 ? 11.019 4.475 -14.577 1.00 73.06 88 GLU A C 1
ATOM 626 O O . GLU A 1 88 ? 11.476 4.092 -15.665 1.00 73.06 88 GLU A O 1
ATOM 631 N N . GLY A 1 89 ? 10.730 5.759 -14.352 1.00 65.75 89 GLY A N 1
ATOM 632 C CA . GLY A 1 89 ? 10.954 6.843 -15.307 1.00 65.75 89 GLY A CA 1
ATOM 633 C C . GLY A 1 89 ? 9.716 7.700 -15.587 1.00 65.75 89 GLY A C 1
ATOM 634 O O . GLY A 1 89 ? 8.608 7.458 -15.115 1.00 65.75 89 GLY A O 1
ATOM 635 N N . ILE A 1 90 ? 9.907 8.754 -16.377 1.00 63.84 90 ILE A N 1
ATOM 636 C CA . ILE A 1 90 ? 8.862 9.742 -16.667 1.00 63.84 90 ILE A CA 1
ATOM 637 C C . ILE A 1 90 ? 7.881 9.176 -17.710 1.00 63.84 90 ILE A C 1
ATOM 639 O O . ILE A 1 90 ? 8.301 8.719 -18.769 1.00 63.84 90 ILE A O 1
ATOM 643 N N . LYS A 1 91 ? 6.567 9.262 -17.437 1.00 60.38 91 LYS A N 1
ATOM 644 C CA . LYS A 1 91 ? 5.459 8.892 -18.354 1.00 60.38 91 LYS A CA 1
ATOM 645 C C . LYS A 1 91 ? 5.401 7.415 -18.793 1.00 60.38 91 LYS A C 1
ATOM 647 O O . LYS A 1 91 ? 4.816 7.118 -19.831 1.00 60.38 91 LYS A O 1
ATOM 652 N N . LYS A 1 92 ? 5.950 6.480 -18.013 1.00 63.53 92 LYS A N 1
ATOM 653 C CA . LYS A 1 92 ? 5.857 5.042 -18.330 1.00 63.53 92 LYS A CA 1
ATOM 654 C C . LYS A 1 92 ? 4.553 4.371 -17.893 1.00 63.53 92 LYS A C 1
ATOM 656 O O . LYS A 1 92 ? 4.190 3.334 -18.437 1.00 63.53 92 LYS A O 1
ATOM 661 N N . VAL A 1 93 ? 3.819 4.969 -16.957 1.00 61.03 93 VAL A N 1
ATOM 662 C CA . VAL A 1 93 ? 2.478 4.502 -16.581 1.00 61.03 93 VAL A CA 1
ATOM 663 C C . VAL A 1 93 ? 1.473 5.044 -17.597 1.00 61.03 93 VAL A C 1
ATOM 665 O O . VAL A 1 93 ? 1.286 6.257 -17.715 1.00 61.03 93 VAL A O 1
ATOM 668 N N . GLY A 1 94 ? 0.842 4.153 -18.362 1.00 51.72 94 GLY A N 1
ATOM 669 C CA . GLY A 1 94 ? -0.192 4.536 -19.318 1.00 51.72 94 GLY A CA 1
ATOM 670 C C . GLY A 1 94 ? -1.441 5.054 -18.602 1.00 51.72 94 GLY A C 1
ATOM 671 O O . GLY A 1 94 ? -1.981 4.382 -17.730 1.00 51.72 94 GLY A O 1
ATOM 672 N N . LEU A 1 95 ? -1.965 6.208 -19.028 1.00 46.28 95 LEU A N 1
ATOM 673 C CA . LEU A 1 95 ? -3.221 6.828 -18.550 1.00 46.28 95 LEU A CA 1
ATOM 674 C C . LEU A 1 95 ? -4.484 5.947 -18.715 1.00 46.28 95 LEU A C 1
ATOM 676 O O . LEU A 1 95 ? -5.590 6.387 -18.417 1.00 46.28 95 LEU A O 1
ATOM 680 N N . GLY A 1 96 ? -4.348 4.728 -19.241 1.00 38.12 96 GLY A N 1
ATOM 681 C CA . GLY A 1 96 ? -5.449 3.959 -19.807 1.00 38.12 96 GLY A CA 1
ATOM 682 C C . GLY A 1 96 ? -6.241 3.108 -18.823 1.00 38.12 96 GLY A C 1
ATOM 683 O O . GLY A 1 96 ? -7.409 2.843 -19.094 1.00 38.12 96 GLY A O 1
ATOM 684 N N . ARG A 1 97 ? -5.657 2.637 -17.717 1.00 36.94 97 ARG A N 1
ATOM 685 C CA . ARG A 1 97 ? -6.341 1.720 -16.793 1.00 36.94 97 ARG A CA 1
ATOM 686 C C . ARG A 1 97 ? -5.733 1.847 -15.403 1.00 36.94 97 ARG A C 1
ATOM 688 O O . ARG A 1 97 ? -4.733 1.207 -15.110 1.00 36.94 97 ARG A O 1
ATOM 695 N N . THR A 1 98 ? -6.356 2.633 -14.528 1.00 39.91 98 THR A N 1
ATOM 696 C CA . THR A 1 98 ? -7.074 2.089 -13.360 1.00 39.91 98 THR A CA 1
ATOM 697 C C . THR A 1 98 ? -7.398 3.178 -12.346 1.00 39.91 98 THR A C 1
ATOM 699 O O . THR A 1 98 ? -6.529 3.867 -11.823 1.00 39.91 98 THR A O 1
ATOM 702 N N . ALA A 1 99 ? -8.687 3.283 -12.033 1.00 39.62 99 ALA A N 1
ATOM 703 C CA . ALA A 1 99 ? -9.198 4.006 -10.883 1.00 39.62 99 ALA A CA 1
ATOM 704 C C . ALA A 1 99 ? -8.942 3.187 -9.606 1.00 39.62 99 ALA A C 1
ATOM 706 O O . ALA A 1 99 ? -9.871 2.639 -9.024 1.00 39.62 99 ALA A O 1
ATOM 707 N N . MET A 1 100 ? -7.683 3.050 -9.187 1.00 46.59 100 MET A N 1
ATOM 708 C CA . MET A 1 100 ? -7.397 2.691 -7.801 1.00 46.59 100 MET A CA 1
ATOM 709 C C . MET A 1 100 ? -6.921 3.964 -7.125 1.00 46.59 100 MET A C 1
ATOM 711 O O . MET A 1 100 ? -5.832 4.464 -7.396 1.00 46.59 100 MET A O 1
ATOM 715 N N . MET A 1 101 ? -7.807 4.554 -6.326 1.00 48.75 101 MET A N 1
ATOM 716 C CA . MET A 1 101 ? -7.521 5.803 -5.635 1.00 48.75 101 MET A CA 1
ATOM 717 C C . MET A 1 101 ? -6.462 5.500 -4.574 1.00 48.75 101 MET A C 1
ATOM 719 O O . MET A 1 101 ? -6.756 4.850 -3.573 1.00 48.75 101 MET A O 1
ATOM 723 N N . THR A 1 102 ? -5.213 5.899 -4.816 1.00 49.34 102 THR A N 1
ATOM 724 C CA . THR A 1 102 ? -4.184 5.891 -3.775 1.00 49.34 102 THR A CA 1
ATOM 725 C C . THR A 1 102 ? -4.336 7.178 -2.983 1.00 49.34 102 THR A C 1
ATOM 727 O O . THR A 1 102 ? -3.952 8.252 -3.443 1.00 49.34 102 THR A O 1
ATOM 730 N N . VAL A 1 103 ? -4.910 7.082 -1.789 1.00 54.66 103 VAL A N 1
ATOM 731 C CA . VAL A 1 103 ? -4.924 8.205 -0.850 1.00 54.66 103 VAL A CA 1
ATOM 732 C C . VAL A 1 103 ? -3.601 8.150 -0.100 1.00 54.66 103 VAL A C 1
ATOM 734 O O . VAL A 1 103 ? -3.424 7.374 0.837 1.00 54.66 103 VAL A O 1
ATOM 737 N N . GLY A 1 104 ? -2.628 8.910 -0.595 1.00 48.44 104 GLY A N 1
ATOM 738 C CA . GLY A 1 104 ? -1.339 9.097 0.059 1.00 48.44 104 GLY A CA 1
ATOM 739 C C . GLY A 1 104 ? -1.382 10.346 0.921 1.00 48.44 104 GLY A C 1
ATOM 740 O O . GLY A 1 104 ? -1.014 11.406 0.433 1.00 48.44 104 GLY A O 1
ATOM 741 N N . ALA A 1 105 ? -1.863 10.235 2.158 1.00 43.00 105 ALA A N 1
ATOM 742 C CA . ALA A 1 105 ? -1.655 11.252 3.187 1.00 43.00 105 ALA A CA 1
ATOM 743 C C . ALA A 1 105 ? -2.135 10.749 4.554 1.00 43.00 105 ALA A C 1
ATOM 745 O O . ALA A 1 105 ? -3.305 10.911 4.887 1.00 43.00 105 ALA A O 1
ATOM 746 N N . VAL A 1 106 ? -1.220 10.215 5.367 1.00 49.44 106 VAL A N 1
ATOM 747 C CA . VAL A 1 106 ? -1.274 10.428 6.822 1.00 49.44 106 VAL A CA 1
ATOM 748 C C . VAL A 1 106 ? 0.162 10.607 7.327 1.00 49.44 106 VAL A C 1
ATOM 750 O O . VAL A 1 106 ? 0.752 9.716 7.932 1.00 49.44 106 VAL A O 1
ATOM 753 N N . SER A 1 107 ? 0.745 11.775 7.050 1.00 36.66 107 SER A N 1
ATOM 754 C CA . SER A 1 107 ? 1.826 12.289 7.896 1.00 36.66 107 SER A CA 1
ATOM 755 C C . SER A 1 107 ? 1.213 12.729 9.225 1.00 36.66 107 SER A C 1
ATOM 757 O O . SER A 1 107 ? 0.100 13.261 9.243 1.00 36.66 107 SER A O 1
ATOM 759 N N . ILE A 1 108 ? 1.929 12.526 10.332 1.00 42.28 108 ILE A N 1
ATOM 760 C CA . ILE A 1 108 ? 1.445 12.759 11.706 1.00 42.28 108 ILE A CA 1
ATOM 761 C C . ILE A 1 108 ? 0.991 14.212 11.976 1.00 42.28 108 ILE A C 1
ATOM 763 O O . ILE A 1 108 ? 0.289 14.477 12.945 1.00 42.28 108 ILE A O 1
ATOM 767 N N . GLU A 1 109 ? 1.315 15.150 11.084 1.00 33.59 109 GLU A N 1
ATOM 768 C CA . GLU A 1 109 ? 0.885 16.554 11.129 1.00 33.59 109 GLU A CA 1
ATOM 769 C C . GLU A 1 109 ? -0.535 16.794 10.571 1.00 33.59 109 GLU A C 1
ATOM 771 O O . GLU A 1 109 ? -1.105 17.863 10.778 1.00 33.59 109 GLU A O 1
ATOM 776 N N . MET A 1 110 ? -1.158 15.818 9.897 1.00 38.84 110 MET A N 1
ATOM 777 C CA . MET A 1 110 ? -2.419 16.008 9.159 1.00 38.84 110 MET A CA 1
ATOM 778 C C . MET A 1 110 ? -3.672 15.489 9.891 1.00 38.84 110 MET A C 1
ATOM 780 O O . MET A 1 110 ? -4.668 15.137 9.261 1.00 38.84 110 MET A O 1
ATOM 784 N N . VAL A 1 111 ? -3.665 15.455 11.228 1.00 39.09 111 VAL A N 1
ATOM 785 C CA . VAL A 1 111 ? -4.798 14.958 12.041 1.00 39.09 111 VAL A CA 1
ATOM 786 C C . VAL A 1 111 ? -6.054 15.849 11.928 1.00 39.09 111 VAL A C 1
ATOM 788 O O . VAL A 1 111 ? -7.161 15.358 12.118 1.00 39.09 111 VAL A O 1
ATOM 791 N N . LEU A 1 112 ? -5.934 17.125 11.531 1.00 30.94 112 LEU A N 1
ATOM 792 C CA . LEU A 1 112 ? -7.090 18.024 11.330 1.00 30.94 112 LEU A CA 1
ATOM 793 C C . LEU A 1 112 ? -7.775 17.913 9.949 1.00 30.94 112 LEU A C 1
ATOM 795 O O . LEU A 1 112 ? -8.899 18.383 9.795 1.00 30.94 112 LEU A O 1
ATOM 799 N N . GLY A 1 113 ? -7.132 17.311 8.941 1.00 37.62 113 GLY A N 1
ATOM 800 C CA . GLY A 1 113 ? -7.658 17.240 7.563 1.00 37.62 113 GLY A CA 1
ATOM 801 C C . GLY A 1 113 ? -8.379 15.933 7.206 1.00 37.62 113 GLY A C 1
ATOM 802 O O . GLY A 1 113 ? -9.041 15.848 6.169 1.00 37.62 113 GLY A O 1
ATOM 803 N N . THR A 1 114 ? -8.264 14.915 8.058 1.00 42.00 114 THR A N 1
ATOM 804 C CA . THR A 1 114 ? -8.752 13.546 7.829 1.00 42.00 114 THR A CA 1
ATOM 805 C C . THR A 1 114 ? -10.258 13.488 7.590 1.00 42.00 114 THR A C 1
ATOM 807 O O . THR A 1 114 ? -10.682 12.865 6.622 1.00 42.00 114 THR A O 1
ATOM 810 N N . ALA A 1 115 ? -11.075 14.196 8.375 1.00 40.19 115 ALA A N 1
ATOM 811 C CA . ALA A 1 115 ? -12.534 14.183 8.215 1.00 40.19 115 ALA A CA 1
ATOM 812 C C . ALA A 1 115 ? -12.997 14.653 6.820 1.00 40.19 115 ALA A C 1
ATOM 814 O O . ALA A 1 115 ? -13.925 14.084 6.246 1.00 40.19 115 ALA A O 1
ATOM 815 N N . LEU A 1 116 ? -12.326 15.656 6.240 1.00 38.59 116 LEU A N 1
ATOM 816 C CA . LEU A 1 116 ? -12.690 16.205 4.931 1.00 38.59 116 LEU A CA 1
ATOM 817 C C . LEU A 1 116 ? -12.266 15.273 3.786 1.00 38.59 116 LEU A C 1
ATOM 819 O O . LEU A 1 116 ? -13.028 15.068 2.840 1.00 38.59 116 LEU A O 1
ATOM 823 N N . ALA A 1 117 ? -11.078 14.668 3.895 1.00 41.62 117 ALA A N 1
ATOM 824 C CA . ALA A 1 117 ? -10.616 13.654 2.953 1.00 41.62 117 ALA A CA 1
ATOM 825 C C . ALA A 1 117 ? -11.537 12.423 2.975 1.00 41.62 117 ALA A C 1
ATOM 827 O O . ALA A 1 117 ? -11.976 11.980 1.916 1.00 41.62 117 ALA A O 1
ATOM 828 N N . PHE A 1 118 ? -11.917 11.931 4.162 1.00 45.81 118 PHE A N 1
ATOM 829 C CA . PHE A 1 118 ? -12.887 10.841 4.305 1.00 45.81 118 PHE A CA 1
ATOM 830 C C . PHE A 1 118 ? -14.253 11.193 3.710 1.00 45.81 118 PHE A C 1
ATOM 832 O O . PHE A 1 118 ? -14.816 10.375 2.987 1.00 45.81 118 PHE A O 1
ATOM 839 N N . TYR A 1 119 ? -14.768 12.406 3.936 1.00 41.28 119 TYR A N 1
ATOM 840 C CA . TYR A 1 119 ? -16.053 12.838 3.374 1.00 41.28 119 TYR A CA 1
ATOM 841 C C . TYR A 1 119 ? -16.041 12.882 1.837 1.00 41.28 119 TYR A C 1
ATOM 843 O O . TYR A 1 119 ? -16.998 12.455 1.185 1.00 41.28 119 TYR A O 1
ATOM 851 N N . LEU A 1 120 ? -14.940 13.347 1.241 1.00 38.53 120 LEU A N 1
ATOM 852 C CA . LEU A 1 120 ? -14.751 13.361 -0.211 1.00 38.53 120 LEU A CA 1
ATOM 853 C C . LEU A 1 120 ? -14.610 11.944 -0.785 1.00 38.53 120 LEU A C 1
ATOM 855 O O . LEU A 1 120 ? -15.226 11.643 -1.806 1.00 38.53 120 LEU A O 1
ATOM 859 N N . ILE A 1 121 ? -13.864 11.061 -0.114 1.00 46.22 121 ILE A N 1
ATOM 860 C CA . ILE A 1 121 ? -13.683 9.661 -0.531 1.00 46.22 121 ILE A CA 1
ATOM 861 C C . ILE A 1 121 ? -15.003 8.888 -0.421 1.00 46.22 121 ILE A C 1
ATOM 863 O O . ILE A 1 121 ? -15.401 8.235 -1.382 1.00 46.22 121 ILE A O 1
ATOM 867 N N . ALA A 1 122 ? -15.723 9.003 0.699 1.00 39.34 122 ALA A N 1
ATOM 868 C CA . ALA A 1 122 ? -17.031 8.376 0.887 1.00 39.34 122 ALA A CA 1
ATOM 869 C C . ALA A 1 122 ? -18.043 8.871 -0.158 1.00 39.34 122 ALA A C 1
ATOM 871 O O . ALA A 1 122 ? -18.775 8.074 -0.740 1.00 39.34 122 ALA A O 1
ATOM 872 N N . SER A 1 123 ? -18.027 10.168 -0.480 1.00 36.88 123 SER A N 1
ATOM 873 C CA . SER A 1 123 ? -18.883 10.737 -1.529 1.00 36.88 123 SER A CA 1
ATOM 874 C C . SER A 1 123 ? -18.548 10.220 -2.932 1.00 36.88 123 SER A C 1
ATOM 876 O O . SER A 1 123 ? -19.439 10.151 -3.777 1.00 36.88 123 SER A O 1
ATOM 878 N N . PHE A 1 124 ? -17.287 9.864 -3.196 1.00 35.97 124 PHE A N 1
ATOM 879 C CA . PHE A 1 124 ? -16.847 9.326 -4.485 1.00 35.97 124 PHE A CA 1
ATOM 880 C C . PHE A 1 124 ? -17.109 7.816 -4.602 1.00 35.97 124 PHE A C 1
ATOM 882 O O . PHE A 1 124 ? -17.501 7.343 -5.664 1.00 35.97 124 PHE A O 1
ATOM 889 N N . VAL A 1 125 ? -16.940 7.064 -3.508 1.00 39.47 125 VAL A N 1
ATOM 890 C CA . VAL A 1 125 ? -17.148 5.607 -3.457 1.00 39.47 125 VAL A CA 1
ATOM 891 C C . VAL A 1 125 ? -18.634 5.238 -3.386 1.00 39.47 125 VAL A C 1
ATOM 893 O O . VAL A 1 125 ? -19.041 4.286 -4.043 1.00 39.47 125 VAL A O 1
ATOM 896 N N . CYS A 1 126 ? -19.462 5.989 -2.653 1.00 33.88 126 CYS A N 1
ATOM 897 C CA . CYS A 1 126 ? -20.897 5.698 -2.511 1.00 33.88 126 CYS A CA 1
ATOM 898 C C . CYS A 1 126 ? -21.763 6.185 -3.688 1.00 33.88 126 CYS A C 1
ATOM 900 O O . CYS A 1 126 ? -22.963 5.925 -3.705 1.00 33.88 126 CYS A O 1
ATOM 902 N N . ARG A 1 127 ? -21.192 6.911 -4.660 1.00 33.19 127 ARG A N 1
ATOM 903 C CA . ARG A 1 127 ? -21.900 7.394 -5.863 1.00 33.19 127 ARG A CA 1
ATOM 904 C C . ARG A 1 127 ? -21.657 6.545 -7.122 1.00 33.19 127 ARG A C 1
ATOM 906 O O . ARG A 1 127 ? -22.088 6.965 -8.195 1.00 33.19 127 ARG A O 1
ATOM 913 N N . GLY A 1 128 ? -20.981 5.398 -7.010 1.00 32.19 128 GLY A N 1
ATOM 914 C CA . GLY A 1 128 ? -20.647 4.505 -8.129 1.00 32.19 128 GLY A CA 1
ATOM 915 C C . GLY A 1 128 ? -21.277 3.126 -8.022 1.00 32.19 128 GLY A C 1
ATOM 916 O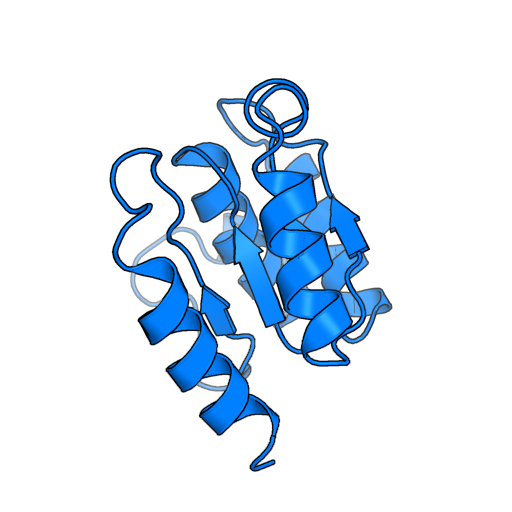 O . GLY A 1 128 ? -21.215 2.543 -6.918 1.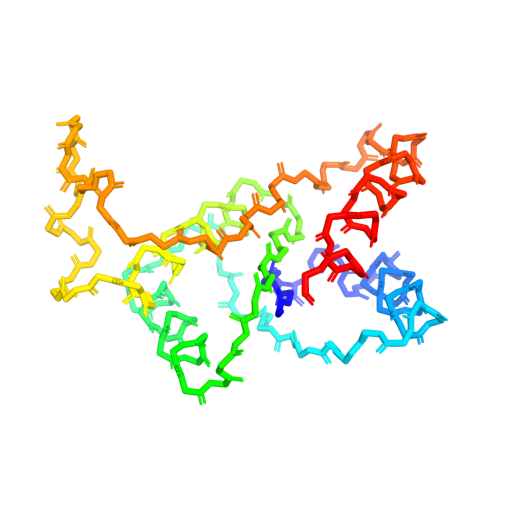00 32.19 128 GLY A O 1
#

pLDDT: mean 70.77, std 19.91, range [30.94, 93.94]

Secondary structure (DSSP, 8-state):
-EEEESSSSTTTTHHHHHHHHHHHTT----EEEEE-SS--HHHHHHHHHHHHHHT-SEEEE-SSHHHHHHHHHHHHHHHSSS-GGGG-STT-S-TTS---EEEE---TT-TTTHHHHHHHHHHHHTT-

Radius of gyration: 14.26 Å; chains: 1; bounding box: 35×29×38 Å

Sequence (128 aa):
MVITDKKGLIQAGILDTVESSLKEAGIAVNVFSDVEENPSVETVHAAGELLKKGGYKLVIGLGGGSSIDTAKCASIVATNPGSIIDYEGIKKVGLGRTAMMTVGAVSIEMVLGTALAFYLIASFVCRG